Protein AF-A0A378F2B9-F1 (afdb_monomer_lite)

Organism: Klebsiella pneumoniae (NCBI:txid573)

Radius of gyration: 12.43 Å; chains: 1; bounding box: 30×20×33 Å

Sequence (44 aa):
MQLLVEKQSISKNTIIEMIQVLWQGDQVELAVELALDVLMQREE

Secondary structure (DSSP, 8-state):
--S--------HHHHHHHHHHHHHTT-HHHHHHHHHHHHHTT--

Foldseek 3Di:
DPPPVPVPPCDLVNLLVVLVVCVVVVVPVVSVVSVVVSVVVVPD

pLDDT: mean 80.7, std 15.89, range [49.34, 95.19]

Structure (mmCIF, N/CA/C/O backbone):
data_AF-A0A378F2B9-F1
#
_entry.id   AF-A0A378F2B9-F1
#
loop_
_atom_site.group_PDB
_atom_site.id
_atom_site.type_symbol
_atom_site.label_atom_id
_atom_site.label_alt_id
_atom_site.label_comp_id
_atom_site.label_asym_id
_atom_site.label_entity_id
_atom_site.label_seq_id
_atom_site.pdbx_PDB_ins_code
_atom_site.Cartn_x
_atom_site.Cartn_y
_atom_site.Cartn_z
_atom_site.occupancy
_atom_site.B_iso_or_equiv
_atom_site.auth_seq_id
_atom_site.auth_comp_id
_atom_site.auth_asym_id
_atom_site.auth_atom_id
_atom_site.pdbx_PDB_model_num
ATOM 1 N N . MET A 1 1 ? 7.116 12.368 21.520 1.00 54.16 1 MET A N 1
ATOM 2 C CA . MET A 1 1 ? 6.589 11.970 20.196 1.00 54.16 1 MET A CA 1
ATOM 3 C C . MET A 1 1 ? 7.218 12.839 19.109 1.00 54.16 1 MET A C 1
ATOM 5 O O . MET A 1 1 ? 6.534 13.692 18.566 1.00 54.16 1 MET A O 1
ATOM 9 N N . GLN A 1 2 ? 8.526 12.698 18.844 1.00 68.12 2 GLN A N 1
ATOM 10 C CA . GLN A 1 2 ? 9.185 13.480 17.780 1.00 68.12 2 GLN A CA 1
ATOM 11 C C . GLN A 1 2 ? 10.570 12.966 17.336 1.00 68.12 2 GLN A C 1
ATOM 13 O O . GLN A 1 2 ? 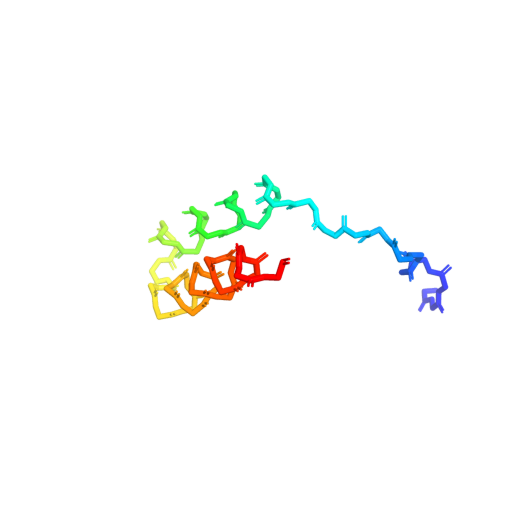11.334 13.736 16.772 1.00 68.12 2 GLN A O 1
ATOM 18 N N . LEU A 1 3 ? 10.940 11.699 17.578 1.00 54.91 3 LEU A N 1
ATOM 19 C CA . LEU A 1 3 ? 12.313 11.264 17.261 1.00 54.91 3 LEU A CA 1
ATOM 20 C C . LEU A 1 3 ? 12.502 9.744 17.096 1.00 54.91 3 LEU A C 1
ATOM 22 O O . LEU A 1 3 ? 13.452 9.184 17.619 1.00 54.91 3 LEU A O 1
ATOM 26 N N . LEU A 1 4 ? 11.589 9.067 16.391 1.00 54.25 4 LEU A N 1
ATOM 27 C CA . LEU A 1 4 ? 11.737 7.642 16.037 1.00 54.25 4 LEU A CA 1
ATOM 28 C C . LEU A 1 4 ? 11.206 7.321 14.630 1.00 54.25 4 LEU A C 1
ATOM 30 O O . LEU A 1 4 ? 10.712 6.231 14.379 1.00 54.25 4 LEU A O 1
ATOM 34 N N . VAL A 1 5 ? 11.324 8.256 13.685 1.00 55.72 5 VAL A N 1
ATOM 35 C CA . VAL A 1 5 ? 11.440 7.853 12.275 1.00 55.72 5 VAL A CA 1
ATOM 36 C C . VAL A 1 5 ? 12.934 7.825 11.978 1.00 55.72 5 VAL A C 1
ATOM 38 O O . VAL A 1 5 ? 13.460 8.590 11.173 1.00 55.72 5 VAL A O 1
ATOM 41 N N . GLU A 1 6 ? 13.650 6.973 12.725 1.00 49.34 6 GLU A N 1
ATOM 42 C CA . GLU A 1 6 ? 14.883 6.401 12.196 1.00 49.34 6 GLU A CA 1
ATOM 43 C C . GLU A 1 6 ? 14.540 5.905 10.796 1.00 49.34 6 GLU A C 1
ATOM 45 O O . GLU A 1 6 ? 13.451 5.371 10.589 1.00 49.34 6 GLU A O 1
ATOM 50 N N . LYS A 1 7 ? 15.421 6.163 9.830 1.00 52.00 7 LYS A N 1
ATOM 51 C CA . LYS A 1 7 ? 15.276 5.780 8.424 1.00 52.00 7 LYS A CA 1
ATOM 52 C C . LYS A 1 7 ? 15.213 4.254 8.286 1.00 52.00 7 LYS A C 1
ATOM 54 O O . LYS A 1 7 ? 16.126 3.634 7.750 1.00 52.00 7 LYS A O 1
ATOM 59 N N . GLN A 1 8 ? 14.159 3.629 8.787 1.00 56.06 8 GLN A N 1
ATOM 60 C CA . GLN A 1 8 ? 13.803 2.277 8.453 1.00 56.06 8 GLN A CA 1
ATOM 61 C C . GLN A 1 8 ? 13.337 2.383 7.011 1.00 56.06 8 GLN A C 1
ATOM 63 O O . GLN A 1 8 ? 12.253 2.890 6.728 1.00 56.06 8 GLN A O 1
ATOM 68 N N . SER A 1 9 ? 14.228 2.026 6.087 1.00 63.53 9 SER A N 1
ATOM 69 C CA . SER A 1 9 ? 13.857 1.831 4.696 1.00 63.53 9 SER A CA 1
ATOM 70 C C . SER A 1 9 ? 12.664 0.886 4.713 1.00 63.53 9 SER A C 1
ATOM 72 O O . SER A 1 9 ? 12.816 -0.276 5.104 1.00 63.53 9 SER A O 1
ATOM 74 N N . ILE A 1 10 ? 11.475 1.396 4.391 1.00 74.50 10 ILE A N 1
ATOM 75 C CA . ILE A 1 10 ? 10.285 0.560 4.316 1.00 74.50 10 ILE A CA 1
ATOM 76 C C . ILE A 1 10 ? 10.615 -0.534 3.303 1.00 74.50 10 ILE A C 1
ATOM 78 O O . ILE A 1 10 ? 11.024 -0.251 2.176 1.00 74.50 10 ILE A O 1
ATOM 82 N N . SER A 1 11 ? 10.544 -1.790 3.737 1.00 84.94 11 SER A N 1
ATOM 83 C CA . SER A 1 11 ? 10.915 -2.902 2.870 1.00 84.94 11 SER A CA 1
ATOM 84 C C . SER A 1 11 ? 9.908 -3.018 1.726 1.00 84.94 11 SER A C 1
ATOM 86 O O . SER A 1 11 ? 8.722 -2.751 1.921 1.00 84.94 11 SER A O 1
ATOM 88 N N . LYS A 1 12 ? 10.343 -3.485 0.547 1.00 83.50 12 LYS A N 1
ATOM 89 C CA . LYS A 1 12 ? 9.421 -3.743 -0.576 1.00 83.50 12 LYS A CA 1
ATOM 90 C C . LYS A 1 12 ? 8.254 -4.649 -0.158 1.00 83.50 12 LYS A C 1
ATOM 92 O O . LYS A 1 12 ? 7.129 -4.409 -0.574 1.00 83.50 12 LYS A O 1
ATOM 97 N N . ASN A 1 13 ? 8.499 -5.621 0.724 1.00 87.25 13 ASN A N 1
ATOM 98 C CA . ASN A 1 13 ? 7.461 -6.509 1.256 1.00 87.25 13 ASN A CA 1
ATOM 99 C C . ASN A 1 13 ? 6.411 -5.747 2.073 1.00 87.25 13 ASN A C 1
ATOM 101 O O . ASN A 1 13 ? 5.222 -5.963 1.882 1.00 87.25 13 ASN A O 1
ATOM 105 N N . THR A 1 14 ? 6.838 -4.808 2.918 1.00 89.81 14 THR A N 1
ATOM 106 C CA . THR A 1 14 ? 5.926 -3.956 3.695 1.00 89.81 14 THR A CA 1
ATOM 107 C C . THR A 1 14 ? 5.059 -3.092 2.779 1.00 89.81 14 THR A C 1
ATOM 109 O O . THR A 1 14 ? 3.866 -2.945 3.023 1.00 89.81 14 THR A O 1
ATOM 112 N N . ILE A 1 15 ? 5.626 -2.559 1.692 1.0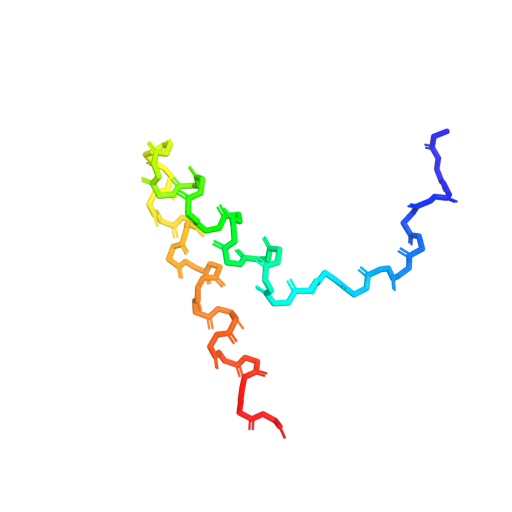0 89.44 15 ILE A N 1
ATOM 113 C CA . ILE A 1 15 ? 4.860 -1.763 0.722 1.00 89.44 15 ILE A CA 1
ATOM 114 C C . ILE A 1 15 ? 3.840 -2.644 -0.020 1.00 89.44 15 ILE A C 1
ATOM 116 O O . ILE A 1 15 ? 2.694 -2.241 -0.197 1.00 89.44 15 ILE A O 1
ATOM 120 N N . ILE A 1 16 ? 4.216 -3.875 -0.387 1.00 90.56 16 ILE A N 1
ATOM 121 C CA . ILE A 1 16 ? 3.306 -4.855 -1.004 1.00 90.56 16 ILE A CA 1
ATOM 122 C C . ILE A 1 16 ? 2.137 -5.202 -0.069 1.00 90.56 16 ILE A C 1
ATOM 124 O O . ILE A 1 16 ? 0.993 -5.251 -0.517 1.00 90.56 16 ILE A O 1
ATOM 128 N N . GLU A 1 17 ? 2.391 -5.402 1.223 1.00 93.12 17 GLU A N 1
ATOM 129 C CA . GLU A 1 17 ? 1.336 -5.647 2.216 1.00 93.12 17 GLU A CA 1
ATOM 130 C C . GLU A 1 17 ? 0.394 -4.440 2.357 1.00 93.12 17 GLU A C 1
ATOM 132 O O . GLU A 1 17 ? -0.826 -4.606 2.397 1.00 93.12 17 GLU A O 1
ATOM 137 N N . MET A 1 18 ? 0.932 -3.215 2.355 1.00 91.31 18 MET A N 1
ATOM 138 C CA . MET A 1 18 ? 0.120 -1.992 2.376 1.00 91.31 18 MET A CA 1
ATOM 139 C C . MET A 1 18 ? -0.778 -1.882 1.138 1.00 91.31 18 MET A C 1
ATOM 141 O O . MET A 1 18 ? -1.964 -1.589 1.279 1.00 91.31 18 MET A O 1
ATOM 145 N N . ILE A 1 19 ? -0.255 -2.187 -0.055 1.00 93.94 19 ILE A N 1
ATOM 146 C CA . ILE A 1 19 ? -1.036 -2.234 -1.304 1.00 93.94 19 ILE A CA 1
ATOM 147 C C . ILE A 1 19 ? -2.203 -3.218 -1.176 1.00 93.94 19 ILE A C 1
ATOM 149 O O . ILE A 1 19 ? -3.326 -2.896 -1.560 1.00 93.94 19 ILE A O 1
ATOM 153 N N . GLN A 1 20 ? -1.965 -4.404 -0.611 1.00 92.25 20 GLN A N 1
ATOM 154 C CA . GLN A 1 20 ? -3.004 -5.423 -0.438 1.00 92.25 20 GLN A CA 1
ATOM 155 C C . GLN A 1 20 ? -4.115 -4.969 0.515 1.00 92.25 20 GLN A C 1
ATOM 157 O O . GLN A 1 20 ? -5.292 -5.174 0.217 1.00 92.25 20 GLN A O 1
ATOM 162 N N . VAL A 1 21 ? -3.762 -4.327 1.632 1.00 94.81 21 VAL A N 1
ATOM 163 C CA . VAL A 1 21 ? -4.745 -3.778 2.580 1.00 94.81 21 VAL A CA 1
ATOM 164 C C . VAL A 1 21 ? -5.564 -2.660 1.932 1.00 94.81 21 VAL A C 1
ATOM 166 O O . VAL A 1 21 ? -6.786 -2.641 2.066 1.00 94.81 21 VAL A O 1
ATOM 169 N N . LEU A 1 22 ? -4.915 -1.759 1.191 1.00 94.75 22 LEU A N 1
ATOM 170 C CA . LEU A 1 22 ? -5.585 -0.661 0.489 1.00 94.75 22 LEU A CA 1
ATOM 171 C C . LEU A 1 22 ? -6.538 -1.171 -0.597 1.00 94.75 22 LEU A C 1
ATOM 173 O O . LEU A 1 22 ? -7.668 -0.695 -0.695 1.00 94.75 22 LEU A O 1
ATOM 177 N N . TRP A 1 23 ? -6.121 -2.192 -1.347 1.00 93.31 23 TRP A N 1
ATOM 178 C CA . TRP A 1 23 ? -6.950 -2.837 -2.363 1.00 93.31 23 TRP A CA 1
ATOM 179 C C . TRP A 1 23 ? -8.214 -3.470 -1.768 1.00 93.31 23 TRP A C 1
ATOM 181 O O . TRP A 1 23 ? -9.293 -3.374 -2.345 1.00 93.31 23 TRP A O 1
ATOM 191 N N . GLN A 1 24 ? -8.099 -4.104 -0.598 1.00 91.38 24 GLN A N 1
ATOM 192 C CA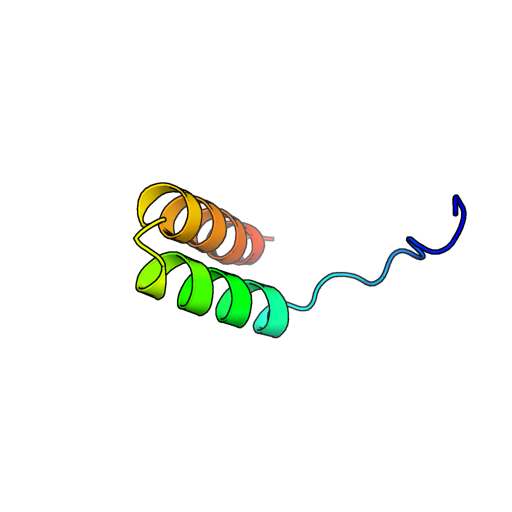 . GLN A 1 24 ? -9.244 -4.698 0.105 1.00 91.38 24 GLN A CA 1
ATOM 193 C C . GLN A 1 24 ? -10.142 -3.651 0.777 1.00 91.38 24 GLN A C 1
ATOM 195 O O . GLN A 1 24 ? -11.329 -3.899 0.975 1.00 91.38 24 GLN A O 1
ATOM 200 N N . GLY A 1 25 ? -9.582 -2.497 1.139 1.00 89.69 25 GLY A N 1
ATOM 201 C CA . GLY A 1 25 ? -10.275 -1.401 1.813 1.00 89.69 25 GLY A CA 1
ATOM 202 C C . GLY A 1 25 ? -10.951 -0.392 0.882 1.00 89.69 25 GLY A C 1
ATOM 203 O O . GLY A 1 25 ? -11.209 0.722 1.329 1.00 89.69 25 GLY A O 1
ATOM 204 N N . ASP A 1 26 ? -11.191 -0.747 -0.386 1.00 91.25 26 ASP A N 1
ATOM 205 C CA . ASP A 1 26 ? -11.795 0.108 -1.429 1.00 91.25 26 ASP A CA 1
ATOM 206 C C . ASP A 1 26 ? -10.953 1.349 -1.810 1.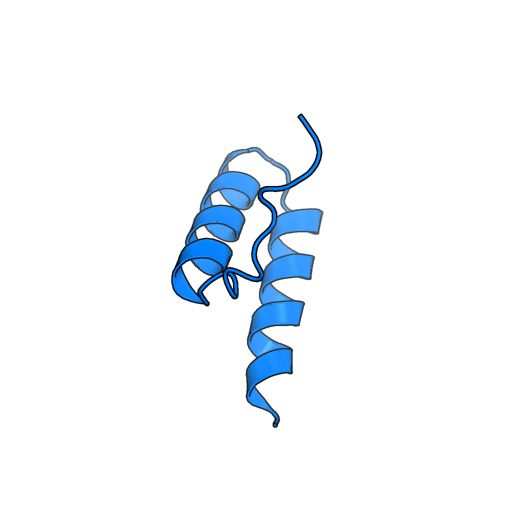00 91.25 26 ASP A C 1
ATOM 208 O O . ASP A 1 26 ? -11.381 2.215 -2.571 1.00 91.25 26 ASP A O 1
ATOM 212 N N . GLN A 1 27 ? -9.703 1.420 -1.337 1.00 93.88 27 GLN A N 1
ATOM 213 C CA . GLN A 1 27 ? -8.730 2.468 -1.669 1.00 93.88 27 GLN A CA 1
ATOM 214 C C . GLN A 1 27 ? -7.890 2.050 -2.880 1.00 93.88 27 GLN A C 1
ATOM 216 O O . GLN A 1 27 ? -6.658 2.040 -2.850 1.00 93.88 27 GLN A O 1
ATOM 221 N N . VAL A 1 28 ? -8.586 1.673 -3.952 1.00 93.50 28 VAL A N 1
ATOM 222 C CA . VAL A 1 28 ? -7.996 1.095 -5.167 1.00 93.50 28 VAL A CA 1
ATOM 223 C C . VAL A 1 28 ? -7.013 2.056 -5.833 1.00 93.50 28 VAL A C 1
ATOM 225 O O . VAL A 1 28 ? -5.927 1.641 -6.221 1.00 93.50 28 VAL A O 1
ATOM 228 N N . GLU A 1 29 ? -7.366 3.338 -5.931 1.00 95.19 29 GLU A N 1
ATOM 229 C CA . GLU A 1 29 ? -6.528 4.367 -6.561 1.00 95.19 29 GLU A CA 1
ATOM 230 C C . GLU A 1 29 ? -5.171 4.493 -5.854 1.00 95.19 29 GLU A C 1
ATOM 232 O O . GLU A 1 29 ? -4.125 4.343 -6.482 1.00 95.19 29 GLU A O 1
ATOM 237 N N . LEU A 1 30 ? -5.188 4.608 -4.524 1.00 92.62 30 LEU A N 1
ATOM 238 C CA . LEU A 1 30 ? -3.977 4.686 -3.709 1.00 92.62 30 LEU A CA 1
ATOM 239 C C . LEU A 1 30 ? -3.160 3.382 -3.746 1.00 92.62 30 LEU A C 1
ATOM 241 O O . LEU A 1 30 ? -1.931 3.421 -3.756 1.00 92.62 30 LEU A O 1
ATOM 245 N N . ALA A 1 31 ? -3.821 2.219 -3.791 1.00 94.19 31 ALA A N 1
ATOM 246 C CA . ALA A 1 31 ? -3.144 0.929 -3.937 1.00 94.19 31 ALA A CA 1
ATOM 247 C C . ALA A 1 31 ? -2.389 0.825 -5.275 1.00 94.19 31 ALA A C 1
ATOM 249 O O . ALA A 1 31 ? -1.286 0.277 -5.324 1.00 94.19 31 ALA A O 1
ATOM 250 N N . VAL A 1 32 ? -2.977 1.351 -6.354 1.00 94.25 32 VAL A N 1
ATOM 251 C CA . VAL A 1 32 ? -2.372 1.354 -7.692 1.00 94.25 32 VAL A CA 1
ATOM 252 C C . VAL A 1 32 ? -1.186 2.312 -7.758 1.00 94.25 32 VAL A C 1
ATOM 254 O O . VAL A 1 32 ? -0.133 1.913 -8.254 1.00 94.25 32 VAL A O 1
ATOM 257 N N . GLU A 1 33 ? -1.315 3.530 -7.229 1.00 93.88 33 GLU A N 1
ATOM 258 C CA . GLU A 1 33 ? -0.210 4.499 -7.175 1.00 93.88 33 GLU A CA 1
ATOM 259 C C . GLU A 1 33 ? 1.010 3.923 -6.442 1.00 93.88 33 GLU A C 1
ATOM 261 O O . GLU A 1 33 ? 2.112 3.888 -6.994 1.00 93.88 33 GLU A O 1
ATOM 266 N N . LEU A 1 34 ? 0.801 3.349 -5.253 1.00 90.19 34 LEU A N 1
ATOM 267 C CA . LEU A 1 34 ? 1.879 2.737 -4.472 1.00 90.19 34 LEU A CA 1
ATOM 268 C C . LEU A 1 34 ? 2.540 1.558 -5.214 1.00 90.19 34 LEU A C 1
ATOM 270 O O . LEU A 1 34 ? 3.746 1.336 -5.098 1.00 90.19 34 LEU A O 1
ATOM 274 N N . ALA A 1 35 ? 1.761 0.779 -5.973 1.00 91.81 35 ALA A N 1
ATOM 275 C CA . ALA A 1 35 ? 2.289 -0.326 -6.770 1.00 91.81 35 ALA A CA 1
ATOM 276 C C . ALA A 1 35 ? 3.179 0.170 -7.916 1.00 91.81 35 ALA A C 1
ATOM 278 O O . ALA A 1 35 ? 4.222 -0.434 -8.180 1.00 91.81 35 ALA A O 1
ATOM 279 N N . LEU A 1 36 ? 2.803 1.274 -8.568 1.00 92.81 36 LEU A N 1
ATOM 280 C CA . LEU A 1 36 ? 3.625 1.904 -9.600 1.00 92.81 36 LEU A CA 1
ATOM 281 C C . LEU A 1 36 ? 4.943 2.415 -9.016 1.00 92.81 36 LEU A C 1
ATOM 283 O O . LEU A 1 36 ? 5.995 2.098 -9.570 1.00 92.81 36 LEU A O 1
ATOM 287 N N . ASP A 1 37 ? 4.909 3.081 -7.862 1.00 87.69 37 ASP A N 1
ATOM 288 C CA . ASP A 1 37 ? 6.116 3.564 -7.180 1.00 87.69 37 ASP A CA 1
ATOM 289 C C . ASP A 1 37 ? 7.103 2.425 -6.863 1.00 87.69 37 ASP A C 1
ATOM 291 O O . ASP A 1 37 ? 8.316 2.570 -7.031 1.00 87.69 37 ASP A O 1
ATOM 295 N N . VAL A 1 38 ? 6.603 1.254 -6.448 1.00 85.69 38 VAL A N 1
ATOM 296 C CA . VAL A 1 38 ? 7.438 0.067 -6.174 1.00 85.69 38 VAL A CA 1
ATOM 297 C C . VAL A 1 38 ? 8.037 -0.531 -7.447 1.00 85.69 38 VAL A C 1
ATOM 299 O O . VAL A 1 38 ? 9.179 -1.006 -7.424 1.00 85.69 38 VAL A O 1
ATOM 302 N N . LEU A 1 39 ? 7.277 -0.546 -8.544 1.00 85.69 39 LEU A N 1
ATOM 303 C CA . LEU A 1 39 ? 7.739 -1.065 -9.832 1.00 85.69 39 LEU A CA 1
ATOM 304 C C . LEU A 1 39 ? 8.770 -0.130 -10.475 1.00 85.69 39 LEU A C 1
ATOM 306 O O . LEU A 1 39 ? 9.777 -0.619 -10.985 1.00 85.69 39 LEU A O 1
ATOM 310 N N . MET A 1 40 ? 8.568 1.187 -10.384 1.00 85.56 40 MET A N 1
ATOM 311 C CA . MET A 1 40 ? 9.498 2.202 -10.892 1.00 85.56 40 MET A CA 1
ATOM 312 C C . MET A 1 40 ? 10.821 2.222 -10.110 1.00 85.56 40 MET A C 1
ATOM 314 O O . MET A 1 40 ? 11.881 2.384 -10.703 1.00 85.56 40 MET A O 1
ATOM 318 N N . GLN A 1 41 ? 10.808 1.913 -8.806 1.00 74.12 41 GLN A N 1
ATOM 319 C CA . GLN A 1 41 ? 12.023 1.680 -7.998 1.00 74.12 41 GLN A CA 1
ATOM 320 C C . GLN A 1 41 ? 12.826 0.418 -8.390 1.00 74.12 41 GLN A C 1
ATOM 322 O O . GLN A 1 41 ? 13.731 -0.005 -7.663 1.00 74.12 41 GLN A O 1
ATOM 327 N N . ARG A 1 42 ? 12.457 -0.279 -9.469 1.00 60.47 42 ARG A N 1
ATOM 328 C CA . ARG A 1 42 ? 13.199 -1.432 -10.000 1.00 60.47 42 ARG A CA 1
ATOM 329 C C . ARG A 1 42 ? 14.027 -1.081 -11.244 1.00 60.47 42 ARG A C 1
ATOM 331 O O . ARG A 1 42 ? 14.692 -1.979 -11.751 1.00 60.47 42 ARG A O 1
ATOM 338 N N . GLU A 1 43 ? 13.978 0.167 -11.718 1.00 55.94 43 GLU A N 1
ATOM 339 C CA . GLU A 1 43 ? 14.721 0.626 -12.906 1.00 55.94 43 GLU A CA 1
ATOM 340 C C . GLU A 1 43 ? 16.068 1.328 -12.610 1.00 55.94 43 GLU A C 1
ATOM 342 O O . GLU A 1 43 ? 16.776 1.662 -13.557 1.00 55.94 43 GLU A O 1
ATOM 347 N N . GLU A 1 44 ? 16.472 1.483 -11.340 1.00 49.56 44 GLU A N 1
ATOM 348 C CA . GLU A 1 44 ? 17.855 1.840 -10.931 1.00 49.56 44 GLU A CA 1
ATOM 349 C C . GLU A 1 44 ? 18.667 0.604 -10.516 1.00 49.56 44 GLU A C 1
ATOM 351 O O . GLU A 1 44 ? 19.861 0.534 -10.896 1.00 49.56 44 GLU A O 1
#

=== Feature glossary ===
The features interleaved in this record are:

— What the protein is —

Sequence gives the chain of amino acids in standard one-letter code (A=alanine, C=cysteine, …, Y=tyrosine), read N→C. It is the only feature that is directly encoded by the gene; all structural features are derived from the folded form of this sequence.

Database cross-references. InterPro integrates a dozen domain/family signature databases into unified entries with residue-range hits. GO terms attach function/proc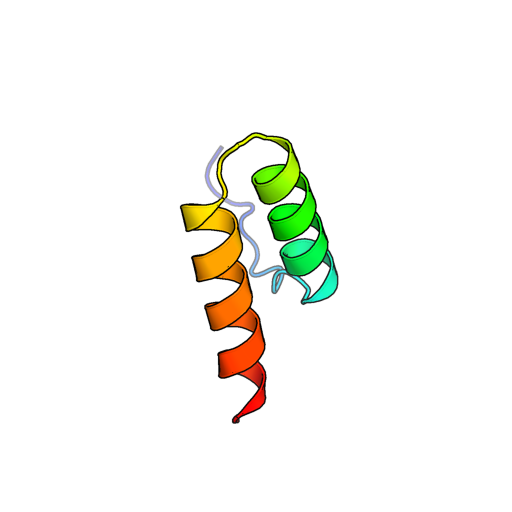ess/location labels with evidence codes. CATH codes position the fold in a four-level structural taxonomy. Organism is the NCBI-taxonomy species name.

— Where its atoms are —

Atomic coordinates in PDBx/mmCIF format — the same representation the Protein Data Bank distributes. Each line of the _atom_site loop places one backbone atom in Cartesian space (units: ångströms, origin: arbitrary).

The six renders are orthographic views along the three Cartesian axes in both directions. Representation (cartoon, sticks, or surface) and color scheme (sequence-rainbow or by-chain) vary across proteins so the training set covers all the common visualization conventions.

— Local backbone conformation —

Eight-state secondary structure (DSSP): H is the canonical α-helix, G the tighter 3₁₀-helix, I the wider π-helix; E/B are β-structure, T and S are turns and bends, and '-' is everything else. DSSP derives these from the pattern of main-chain N–H···O=C hydrogen bonds, not from the sequence.

P-SEA three-state annotation labels each residue as helix, strand, or coil based purely on the geometry of the Cα trace. It serves as a fallback when the full backbone (and thus DSSP) is unavailable.

The φ/ψ torsion pair specifies the backbone conformation at each residue. φ rotates about the N–Cα bond, ψ about the Cα–C bond. Steric clashes forbid most of the (φ, ψ) plane — the allowed regions (α-helix basin, β-sheet basin, left-handed helix) are the Ramachandran-allowed regions.

— Global shape and packing —

The geometric summary reports three shape descriptors. Rg (radius of gyration) measures how spread out the Cα atoms are about their centre of mass; compact globular proteins have small Rg, elongated or unfolded ones large. Cα contacts (<8 Å, |i−j|>4) count long-range residue pairs in spatial proximity — high for tightly packed folds, near zero for rods or random coil. The bounding-box extents give the protein's footprint along x, y, z in Å.

Solvent-accessible surface area (SASA) is the area in Å² traced out by the centre of a 1.4 Å probe sphere (a water molecule) rolled over the protein's van der Waals surface (Shrake–Rupley / Lee–Richards construction). Buried residues have near-zero SASA; fully exposed residues can exceed 200 Å². The total SASA scales roughly with the number of surface residues.

The contact map is a binary N×N matrix image: pixel (i, j) is dark where Cα_i and Cα_j are within 8 Å and |i−j|>4. Because the |i−j|>4 filter removes local helical contacts, off-diagonal stripes parallel to the main diagonal indicate parallel β-sheets; stripes perpendicular to it indicate antiparallel β-sheets. The Ramachandran plot scatters every residue's (φ, ψ) pair against the sterically allowed regions. The PAE heatmap renders the predicted-aligned-error matrix.

— Structural neighborhood —

3Di is Foldseek's structural alphabet. Each residue is assigned one of twenty discrete states based on how its Cα si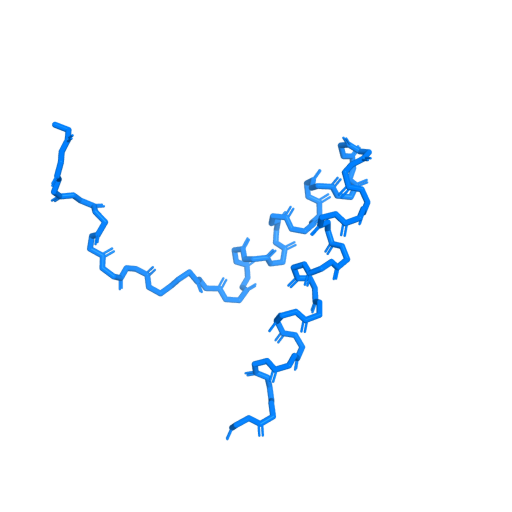ts relative to its spatial (not sequential) neighbors. Aligning 3Di strings finds structural homologs roughly as well as full 3D superposition, but orders of magnitude faster.

Nearest PDB neighbors are the top structural matches found by Foldseek when searching this structure against the entire Protein Data Bank. Each hit reports a TM-score (0 to 1; >0.5 almost always implies the same fold) and an E-value. These are *structural* homologs — they may share no detectable sequence similarity.

— Confidence and disorder —

For AlphaFold models, the B-factor field carries pLDDT — the model's own estimate of local accuracy on a 0–100 scale. Regions with pLDDT<50 should be treated as essentially unmodeled; they often correspond to intrinsically disordered segments.

Crystallographic B-factors measure how much each atom's electron density is smeared out, in Å². They rise in mobile loops and surface residues and fall in the buried interior. In AlphaFold models this column is repurposed to hold pLDDT instead.

Predicted aligned error is AlphaFold's pairwise confidence. Unlike pLDDT (per-residue), PAE is per-residue-pair and captures whether two parts of the structure are correctly placed relative to each other. Units are ångströms of expected positional error.